Protein AF-A0AAD2VDK8-F1 (afdb_monomer_lite)

pLDDT: mean 91.25, std 8.09, range [51.38, 97.69]

Secondary structure (DSSP, 8-state):
--HHHHHHHT--EEEEEEEETTEEEEPPPB--SSTT----TT--PPTT-EEEEEEEE--S-B-TTS-B--GGG-SS-TTS--HHHHHHHHHHHTT-S--EEEEE-TTS-EEEE-TTSSTT-EEEEEPPP-

Radius of gyration: 14.61 Å; chains: 1; bounding box: 40×32×36 Å

Foldseek 3Di:
DCQVVQQVVQAKKKFFWKDAPRDTDTDDIDTDPDRADDDCPPPDDPPRIGGQEMEMEGYAQAAPVSDHDDPVRRPNPQVDDDPVRLVVQLVSCPPPPHYKYWYQGSLRWIWIAGNPDPDRRIDTPDGHDD

Structure (mmCIF, N/CA/C/O backbone):
data_AF-A0AAD2VDK8-F1
#
_entry.id   AF-A0AAD2VDK8-F1
#
loop_
_atom_site.group_PDB
_atom_site.id
_atom_site.type_symbol
_atom_site.label_atom_id
_atom_site.label_alt_id
_atom_site.label_comp_id
_atom_site.label_asym_id
_atom_site.label_entity_id
_atom_site.label_seq_id
_atom_site.pdbx_PDB_ins_code
_atom_site.Cartn_x
_atom_site.Cartn_y
_atom_site.Cartn_z
_atom_site.occupancy
_atom_site.B_iso_or_equiv
_atom_site.auth_seq_id
_atom_site.auth_comp_id
_atom_site.auth_asym_id
_atom_site.auth_atom_id
_atom_site.pdbx_PDB_model_num
ATOM 1 N N . MET A 1 1 ? -8.986 4.749 -9.671 1.00 57.53 1 MET A N 1
ATOM 2 C CA . MET A 1 1 ? -8.268 3.483 -9.399 1.00 57.53 1 MET A CA 1
ATOM 3 C C . MET A 1 1 ? -6.787 3.801 -9.456 1.00 57.53 1 MET A C 1
ATOM 5 O O . MET A 1 1 ? -6.334 4.123 -10.539 1.00 57.53 1 MET A O 1
ATOM 9 N N . CYS A 1 2 ? -6.075 3.761 -8.326 1.00 83.25 2 CYS A N 1
ATOM 10 C CA . CYS A 1 2 ? -4.671 4.196 -8.276 1.00 83.25 2 CYS A CA 1
ATOM 11 C C . CYS A 1 2 ? -3.658 3.113 -8.670 1.00 83.25 2 CYS A C 1
ATOM 13 O O . CYS A 1 2 ? -2.590 3.434 -9.163 1.00 83.25 2 CYS A O 1
ATOM 15 N N . ASN A 1 3 ? -3.994 1.826 -8.506 1.00 90.12 3 ASN A N 1
ATOM 16 C CA . ASN A 1 3 ? -3.017 0.741 -8.686 1.00 90.12 3 ASN A CA 1
ATOM 17 C C . ASN A 1 3 ? -2.456 0.661 -10.115 1.00 90.12 3 ASN A C 1
ATOM 19 O O . ASN A 1 3 ? -1.265 0.460 -10.306 1.00 90.12 3 ASN A O 1
ATOM 23 N N . GLY A 1 4 ? -3.312 0.847 -11.127 1.00 92.31 4 GLY A N 1
ATOM 24 C CA . GLY A 1 4 ? -2.869 0.854 -12.524 1.00 92.31 4 GLY A CA 1
ATOM 25 C C . GLY A 1 4 ? -1.951 2.036 -12.845 1.00 92.31 4 GLY A C 1
ATOM 26 O O . GLY A 1 4 ? -0.988 1.870 -13.585 1.00 92.31 4 GLY A O 1
ATOM 27 N N . GLU A 1 5 ? -2.218 3.200 -12.248 1.00 92.94 5 GLU A N 1
ATOM 28 C CA . GLU A 1 5 ? -1.382 4.398 -12.373 1.00 92.94 5 GLU A CA 1
ATOM 29 C C . GLU A 1 5 ? -0.028 4.182 -11.691 1.00 92.94 5 GLU A C 1
ATOM 31 O O . GLU A 1 5 ? 1.000 4.357 -12.335 1.00 92.94 5 GLU A O 1
ATOM 36 N N . SER A 1 6 ? -0.013 3.650 -10.462 1.00 92.69 6 SER A N 1
ATOM 37 C CA . SER A 1 6 ? 1.219 3.266 -9.763 1.00 92.69 6 SER A CA 1
ATOM 38 C C . SER A 1 6 ? 2.108 2.335 -10.579 1.00 92.69 6 SER A C 1
ATOM 40 O O . SER A 1 6 ? 3.301 2.588 -10.740 1.00 92.69 6 SER A O 1
ATOM 42 N N . ILE A 1 7 ? 1.528 1.271 -11.137 1.00 93.94 7 ILE A N 1
ATOM 43 C CA . ILE A 1 7 ? 2.246 0.299 -11.971 1.00 93.94 7 ILE A CA 1
ATOM 44 C C . ILE A 1 7 ? 2.795 0.960 -13.242 1.00 93.94 7 ILE A C 1
ATOM 46 O O . ILE A 1 7 ? 3.932 0.707 -13.662 1.00 93.94 7 ILE A O 1
ATOM 50 N N . ASN A 1 8 ? 1.988 1.807 -13.880 1.00 92.75 8 ASN A N 1
ATOM 51 C CA . ASN A 1 8 ? 2.371 2.476 -15.114 1.00 92.75 8 ASN A CA 1
ATOM 52 C C . ASN A 1 8 ? 3.495 3.495 -14.883 1.00 92.75 8 ASN A C 1
ATOM 54 O O . ASN A 1 8 ? 4.475 3.500 -15.627 1.00 92.75 8 ASN A O 1
ATOM 58 N N . GLU A 1 9 ? 3.401 4.288 -13.822 1.00 91.81 9 GLU A N 1
ATOM 59 C CA . GLU A 1 9 ? 4.349 5.359 -13.499 1.00 91.81 9 GLU A CA 1
ATOM 60 C C . GLU A 1 9 ? 5.541 4.897 -12.655 1.00 91.81 9 GLU A C 1
ATOM 62 O O . GLU A 1 9 ? 6.487 5.653 -12.467 1.00 91.81 9 GLU A O 1
ATOM 67 N N . ASN A 1 10 ? 5.533 3.642 -12.200 1.00 92.25 10 ASN A N 1
ATOM 68 C CA . ASN A 1 10 ? 6.502 3.104 -11.247 1.00 92.25 10 ASN A CA 1
ATOM 69 C C . ASN A 1 10 ? 6.574 3.897 -9.937 1.00 92.25 10 ASN A C 1
ATOM 71 O O . ASN A 1 10 ? 7.656 4.210 -9.446 1.00 92.25 10 ASN A O 1
ATOM 75 N N . LYS A 1 11 ? 5.407 4.268 -9.412 1.00 91.00 11 LYS A N 1
ATOM 76 C CA . LYS A 1 11 ? 5.304 5.256 -8.346 1.00 91.00 11 LYS A CA 1
ATOM 77 C C . LYS A 1 11 ? 4.286 4.853 -7.297 1.00 91.00 11 LYS A C 1
ATOM 79 O O . LYS A 1 11 ? 3.202 4.368 -7.629 1.00 91.00 11 LYS A O 1
ATOM 84 N N . GLU A 1 12 ? 4.593 5.105 -6.034 1.00 91.94 12 GLU A N 1
ATOM 85 C CA . GLU A 1 12 ? 3.608 4.925 -4.979 1.00 91.94 12 GLU A CA 1
ATOM 86 C C . GLU A 1 12 ? 2.551 6.029 -4.934 1.00 91.94 12 GLU A C 1
ATOM 88 O O . GLU A 1 12 ? 2.829 7.222 -5.081 1.00 91.94 12 GLU A O 1
ATOM 93 N N . TYR A 1 13 ? 1.318 5.611 -4.668 1.00 93.56 13 TYR A N 1
ATOM 94 C CA . TYR A 1 13 ? 0.203 6.504 -4.380 1.00 93.56 13 TYR A CA 1
ATOM 95 C C . TYR A 1 13 ? -0.526 6.017 -3.142 1.00 93.56 13 TYR A C 1
ATOM 97 O O . TYR A 1 13 ? -0.615 4.819 -2.898 1.00 93.56 13 TYR A O 1
ATOM 105 N N . GLY A 1 14 ? -1.091 6.929 -2.362 1.00 94.25 14 GLY A N 1
ATOM 106 C CA . GLY A 1 14 ? -1.784 6.559 -1.140 1.00 94.25 14 GLY A CA 1
ATOM 107 C C . GLY A 1 14 ? -2.688 7.648 -0.606 1.00 94.25 14 GLY A C 1
ATOM 108 O O . GLY A 1 14 ? -2.649 8.798 -1.034 1.00 94.25 14 GLY A O 1
ATOM 109 N N . GLY A 1 15 ? -3.538 7.277 0.338 1.00 94.88 15 GLY A N 1
ATOM 110 C CA . GLY A 1 15 ? -4.520 8.174 0.917 1.00 94.88 15 GLY A CA 1
ATOM 111 C C . GLY A 1 15 ? -5.043 7.668 2.250 1.00 94.88 15 GLY A C 1
ATOM 112 O O . GLY A 1 15 ? -4.789 6.543 2.676 1.00 94.88 15 GLY A O 1
ATOM 113 N N . LEU A 1 16 ? -5.793 8.527 2.934 1.00 95.94 16 LEU A N 1
ATOM 114 C CA . LEU A 1 16 ? -6.455 8.156 4.178 1.00 95.94 16 LEU A CA 1
ATOM 115 C C . LEU A 1 16 ? -7.805 7.497 3.912 1.00 95.94 16 LEU A C 1
ATOM 117 O O . LEU A 1 16 ? -8.495 7.810 2.942 1.00 95.94 16 LEU A O 1
ATOM 121 N N . ILE A 1 17 ? -8.213 6.645 4.847 1.00 96.50 17 ILE A N 1
ATOM 122 C CA . ILE A 1 17 ? -9.594 6.188 4.965 1.00 96.50 17 ILE A CA 1
ATOM 123 C C . ILE A 1 17 ? -10.186 6.877 6.186 1.00 96.50 17 ILE A C 1
ATOM 125 O O . ILE A 1 17 ? -9.729 6.682 7.318 1.00 96.50 17 ILE A O 1
ATOM 129 N N . CYS A 1 18 ? -11.197 7.701 5.945 1.00 96.44 18 CYS A N 1
ATOM 130 C CA . CYS A 1 18 ? -11.901 8.447 6.975 1.00 96.44 18 CYS A CA 1
ATOM 131 C C . CYS A 1 18 ? -13.269 7.818 7.242 1.00 96.44 18 CYS A C 1
ATOM 133 O O . CYS A 1 18 ? -13.802 7.106 6.395 1.00 96.44 18 CYS A O 1
ATOM 135 N N . LYS A 1 19 ? -13.853 8.075 8.410 1.00 96.69 19 LYS A N 1
ATOM 136 C CA . LYS A 1 19 ? -15.196 7.615 8.760 1.00 96.69 19 LYS A CA 1
ATOM 137 C C . LYS A 1 19 ? -16.042 8.759 9.276 1.00 96.69 19 LYS A C 1
ATOM 139 O O . LYS A 1 19 ? -15.634 9.446 10.211 1.00 96.69 19 LYS A O 1
ATOM 144 N N . LYS A 1 20 ? -17.224 8.952 8.694 1.00 96.06 20 LYS A N 1
ATOM 145 C CA . LYS A 1 20 ? -18.194 9.969 9.117 1.00 96.06 20 LYS A CA 1
ATOM 146 C C . LYS A 1 20 ? -19.564 9.325 9.229 1.00 96.06 20 LYS A C 1
ATOM 148 O O . LYS A 1 20 ? -20.027 8.718 8.278 1.00 96.06 20 LYS A O 1
ATOM 153 N N . GLN A 1 21 ? -20.187 9.418 10.405 1.00 94.12 21 GLN A N 1
ATOM 154 C CA . GLN A 1 21 ? -21.543 8.892 10.644 1.00 94.12 21 GLN A CA 1
ATOM 155 C C . GLN A 1 21 ? -21.731 7.413 10.232 1.00 94.12 21 GLN A C 1
ATOM 157 O O . GLN A 1 21 ? -22.806 7.003 9.821 1.00 94.12 21 GLN A O 1
ATOM 162 N N . GLY A 1 22 ? -20.678 6.597 10.365 1.00 92.75 22 GLY A N 1
ATOM 163 C CA . GLY A 1 22 ? -20.704 5.176 10.002 1.00 92.75 22 GLY A CA 1
ATOM 164 C C . GLY A 1 22 ? -20.226 4.866 8.581 1.00 92.75 22 GLY A C 1
ATOM 165 O O . GLY A 1 22 ? -19.842 3.726 8.331 1.00 92.75 22 GLY A O 1
ATOM 166 N N . GLU A 1 23 ? -20.157 5.859 7.697 1.00 95.75 23 GLU A N 1
ATOM 167 C CA . GLU A 1 23 ? -19.720 5.693 6.310 1.00 95.75 23 GLU A CA 1
ATOM 168 C C . GLU A 1 23 ? -18.204 5.835 6.167 1.00 95.75 23 GLU A C 1
ATOM 170 O O . GLU A 1 23 ? -17.593 6.724 6.768 1.00 95.75 23 GLU A O 1
ATOM 175 N N . TYR A 1 24 ? -17.601 4.963 5.354 1.00 95.38 24 TYR A N 1
ATOM 176 C CA . TYR A 1 24 ? -16.182 5.020 5.012 1.00 95.38 24 TYR A CA 1
ATOM 177 C C . TYR A 1 24 ? -15.967 5.927 3.798 1.00 95.38 24 TYR A C 1
ATOM 179 O O . TYR A 1 24 ? -16.583 5.748 2.751 1.00 95.38 24 TYR A O 1
ATOM 187 N N . LEU A 1 25 ? -15.049 6.873 3.944 1.00 95.12 25 LEU A N 1
ATOM 188 C CA . LEU A 1 25 ? -14.696 7.892 2.968 1.00 95.12 25 LEU A CA 1
ATOM 189 C C . LEU A 1 25 ? -13.215 7.715 2.599 1.00 95.12 25 LEU A C 1
ATOM 191 O O . LEU A 1 25 ? -12.346 8.217 3.322 1.00 95.12 25 LEU A O 1
ATOM 195 N N . PRO A 1 26 ? -12.887 6.979 1.522 1.00 93.38 26 PRO A N 1
ATOM 196 C CA . PRO A 1 26 ? -11.529 6.976 0.998 1.00 93.38 26 PRO A CA 1
ATOM 197 C C . PRO A 1 26 ? -11.218 8.365 0.428 1.00 93.38 26 PRO A C 1
ATOM 199 O O . PRO A 1 26 ? -11.940 8.872 -0.430 1.00 93.38 26 PRO A O 1
ATOM 202 N N . MET A 1 27 ? -10.160 9.000 0.925 1.00 94.38 27 MET A N 1
ATOM 203 C CA . MET A 1 27 ? -9.695 10.280 0.393 1.00 94.38 27 MET A CA 1
ATOM 204 C C . MET A 1 27 ? -9.042 10.091 -0.976 1.00 94.38 27 MET A C 1
ATOM 206 O O . MET A 1 27 ? -8.578 8.995 -1.288 1.00 94.38 27 MET A O 1
ATOM 210 N N . ASN A 1 28 ? -8.969 11.160 -1.772 1.00 92.69 28 ASN A N 1
ATOM 211 C CA . ASN A 1 28 ? -8.221 11.142 -3.028 1.00 92.69 28 ASN A CA 1
ATOM 212 C C . ASN A 1 28 ? -6.752 10.765 -2.775 1.00 92.69 28 ASN A C 1
ATOM 214 O O . ASN A 1 28 ? -6.180 11.230 -1.781 1.00 92.69 28 ASN A O 1
ATOM 218 N N . PRO A 1 29 ? -6.151 9.941 -3.648 1.00 92.81 29 PRO A N 1
ATOM 219 C CA . PRO A 1 29 ? -4.765 9.552 -3.496 1.00 92.81 29 PRO A CA 1
ATOM 220 C C . PRO A 1 29 ? -3.846 10.747 -3.747 1.00 92.81 29 PRO A C 1
ATOM 222 O O . PRO A 1 29 ? -4.123 11.609 -4.583 1.00 92.81 29 PRO A O 1
ATOM 225 N N . ILE A 1 30 ? -2.732 10.761 -3.033 1.00 91.38 30 ILE A N 1
ATOM 226 C CA . ILE A 1 30 ? -1.581 11.613 -3.292 1.00 91.38 30 ILE A CA 1
ATOM 227 C C . ILE A 1 30 ? -0.382 10.722 -3.607 1.00 91.38 30 ILE A C 1
ATOM 229 O O . ILE A 1 30 ? -0.328 9.572 -3.172 1.00 91.38 30 ILE A O 1
ATOM 233 N N . SER A 1 31 ? 0.591 11.259 -4.326 1.00 87.81 31 SER A N 1
ATOM 234 C CA . SER A 1 31 ? 1.922 10.667 -4.440 1.00 87.81 31 SER A CA 1
ATOM 235 C C . SER A 1 31 ? 2.950 11.661 -3.912 1.00 87.81 31 SER A C 1
ATOM 237 O O . SER A 1 31 ? 2.725 12.875 -3.947 1.00 87.81 31 SER A O 1
ATOM 239 N N . SER A 1 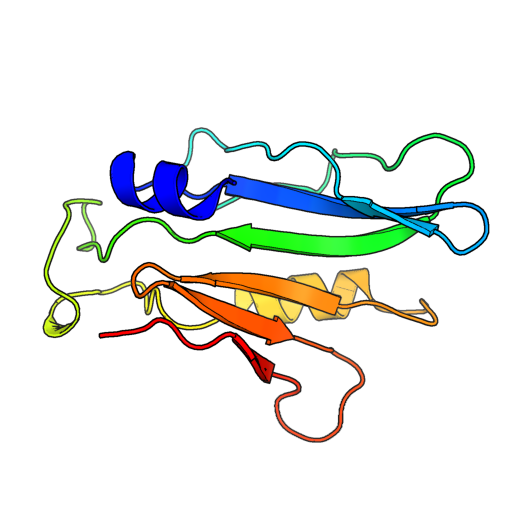32 ? 4.055 11.161 -3.364 1.00 71.81 32 SER A N 1
ATOM 240 C CA . SER A 1 32 ? 5.188 12.018 -3.014 1.00 71.81 32 SER A CA 1
ATOM 241 C C . SER A 1 32 ? 6.102 12.196 -4.238 1.00 71.81 32 SER A C 1
ATOM 243 O O . SER A 1 32 ? 5.844 11.626 -5.298 1.00 71.81 32 SER A O 1
ATOM 245 N N . ASN A 1 33 ? 7.133 13.038 -4.148 1.00 65.56 33 ASN A N 1
ATOM 246 C CA . ASN A 1 33 ? 8.159 13.100 -5.199 1.00 65.56 33 ASN A CA 1
ATOM 247 C C . ASN A 1 33 ? 9.180 11.957 -5.082 1.00 65.56 33 ASN A C 1
ATOM 249 O O . ASN A 1 33 ? 9.944 11.750 -6.020 1.00 65.56 33 ASN A O 1
ATOM 253 N N . ASP A 1 34 ? 9.172 11.232 -3.962 1.00 63.53 34 ASP A N 1
ATOM 254 C CA . ASP A 1 34 ? 9.955 10.019 -3.779 1.00 63.53 34 ASP A CA 1
ATOM 255 C C . ASP A 1 34 ? 9.164 8.851 -4.384 1.00 63.53 34 ASP A C 1
ATOM 257 O O . ASP A 1 34 ? 7.960 8.701 -4.161 1.00 63.53 34 ASP A O 1
ATOM 261 N N . ASN A 1 35 ? 9.823 8.044 -5.212 1.00 63.03 35 ASN A N 1
ATOM 262 C CA . ASN A 1 35 ? 9.144 7.009 -5.996 1.00 63.03 35 ASN A CA 1
ATOM 263 C C . ASN A 1 35 ? 8.622 5.844 -5.134 1.00 63.03 35 ASN A C 1
ATOM 265 O O . ASN A 1 35 ? 7.738 5.115 -5.581 1.00 63.03 35 ASN A O 1
ATOM 269 N N . ASP A 1 36 ? 9.152 5.690 -3.917 1.00 66.81 36 ASP A N 1
ATOM 270 C CA . ASP A 1 36 ? 9.037 4.508 -3.057 1.00 66.81 36 ASP A CA 1
ATOM 271 C C . ASP A 1 36 ? 8.333 4.773 -1.714 1.00 66.81 36 ASP A C 1
ATOM 273 O O . ASP A 1 36 ? 8.392 3.943 -0.808 1.00 66.81 36 ASP A O 1
ATOM 277 N N . SER A 1 37 ? 7.712 5.945 -1.531 1.00 73.44 37 SER A N 1
ATOM 278 C CA . SER A 1 37 ? 6.922 6.196 -0.325 1.00 73.44 37 SER A CA 1
ATOM 279 C C . SER A 1 37 ? 5.843 7.258 -0.497 1.00 73.44 37 SER A C 1
ATOM 281 O O . SER A 1 37 ? 5.950 8.188 -1.301 1.00 73.44 37 SER A O 1
ATOM 283 N N . VAL A 1 38 ? 4.803 7.173 0.334 1.00 83.00 38 VAL A N 1
ATOM 284 C CA . VAL A 1 38 ? 3.765 8.205 0.453 1.00 83.00 38 VAL A CA 1
ATOM 285 C C . VAL A 1 38 ? 3.695 8.722 1.884 1.00 83.00 38 VAL A C 1
ATOM 287 O O . VAL A 1 38 ? 3.441 7.977 2.831 1.00 83.00 38 VAL A O 1
ATOM 290 N N . ASP A 1 39 ? 3.878 10.032 2.055 1.00 84.81 39 ASP A N 1
ATOM 291 C CA . ASP A 1 39 ? 3.771 10.679 3.361 1.00 84.81 39 ASP A CA 1
ATOM 292 C C . ASP A 1 39 ? 2.359 11.220 3.622 1.00 84.81 39 ASP A C 1
ATOM 294 O O . ASP A 1 39 ? 1.952 12.263 3.111 1.00 84.81 39 ASP A O 1
ATOM 298 N N . LEU A 1 40 ? 1.621 10.522 4.487 1.00 87.25 40 LEU A N 1
ATOM 299 C CA . LEU A 1 40 ? 0.256 10.882 4.876 1.00 87.25 40 LEU A CA 1
ATOM 300 C C . LEU A 1 40 ? 0.180 11.690 6.185 1.00 87.25 40 LEU A C 1
ATOM 302 O O . LEU A 1 40 ? -0.923 11.979 6.653 1.00 87.25 40 LEU A O 1
ATOM 306 N N . ARG A 1 41 ? 1.311 12.064 6.808 1.00 83.81 41 ARG A N 1
ATOM 307 C CA . ARG A 1 41 ? 1.339 12.682 8.155 1.00 83.81 41 ARG A CA 1
ATOM 308 C C . ARG A 1 41 ? 0.572 14.000 8.244 1.00 83.81 41 ARG A C 1
ATOM 310 O O . ARG A 1 41 ? -0.071 14.264 9.257 1.00 83.81 41 ARG A O 1
ATOM 317 N N . ASN A 1 42 ? 0.627 14.808 7.187 1.00 85.62 42 ASN A N 1
ATOM 318 C CA . ASN A 1 42 ? -0.012 16.127 7.140 1.00 85.62 42 ASN A CA 1
ATOM 319 C C . ASN A 1 42 ? -1.404 16.107 6.497 1.00 85.62 42 ASN A C 1
ATOM 321 O O . ASN A 1 42 ? -2.077 17.139 6.447 1.00 85.62 42 ASN A O 1
ATOM 325 N N . ILE A 1 43 ? -1.850 14.945 6.018 1.00 89.69 43 ILE A N 1
ATOM 326 C CA . ILE A 1 43 ? -3.170 14.795 5.416 1.00 89.69 43 ILE A CA 1
ATOM 327 C C . ILE A 1 43 ? -4.199 14.669 6.533 1.00 89.69 43 ILE A C 1
ATOM 329 O O . ILE A 1 43 ? -4.029 13.913 7.490 1.00 89.69 43 ILE A O 1
ATOM 333 N N . LYS A 1 44 ? -5.275 15.448 6.427 1.00 91.62 44 LYS A N 1
ATOM 334 C CA . LYS A 1 44 ? -6.352 15.470 7.416 1.00 91.62 44 LYS A CA 1
ATOM 335 C C . LYS A 1 44 ? -7.623 14.920 6.807 1.00 91.62 44 LYS A C 1
ATOM 337 O O . LYS A 1 44 ? -8.000 15.293 5.700 1.00 91.62 44 LYS A O 1
ATOM 342 N N . CYS A 1 45 ? -8.303 14.082 7.578 1.00 94.62 45 CYS A N 1
ATOM 343 C CA . CYS A 1 45 ? -9.668 13.705 7.269 1.00 94.62 45 CYS A CA 1
ATOM 344 C C . CYS A 1 45 ? -10.589 14.941 7.274 1.00 94.62 45 CYS A C 1
ATOM 346 O O . CYS A 1 45 ? -10.328 15.884 8.029 1.00 94.62 45 CYS A O 1
ATOM 348 N N . PRO A 1 46 ? -11.663 14.946 6.463 1.00 94.88 46 PRO A N 1
ATOM 349 C CA . PRO A 1 46 ? -12.661 16.011 6.479 1.00 94.88 46 PRO A CA 1
ATOM 350 C C . PRO A 1 46 ? -13.210 16.292 7.883 1.00 94.88 46 PRO A C 1
ATOM 352 O O . PRO A 1 46 ? -13.282 15.398 8.730 1.00 94.88 46 PRO A O 1
ATOM 355 N N . GLU A 1 47 ? -13.656 17.522 8.123 1.00 94.88 47 GLU A N 1
ATOM 356 C CA . GLU A 1 47 ? -14.197 17.913 9.424 1.00 94.88 47 GLU A CA 1
ATOM 357 C C . GLU A 1 47 ? -15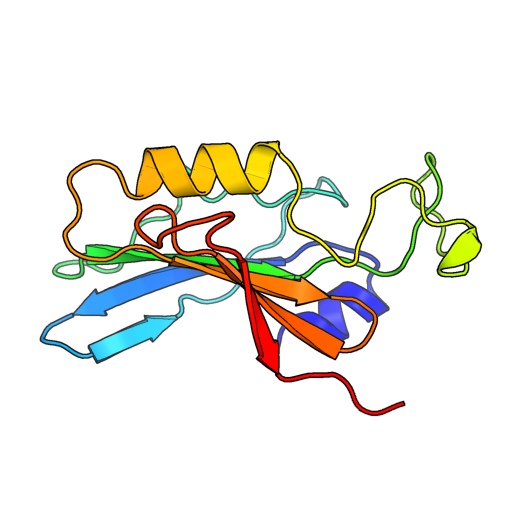.379 17.023 9.856 1.00 94.88 47 GLU A C 1
ATOM 359 O O . GLU A 1 47 ? -16.276 16.673 9.070 1.00 94.88 47 GLU A O 1
ATOM 364 N N . GLY A 1 48 ? -15.356 16.628 11.132 1.00 93.62 48 GLY A N 1
ATOM 365 C CA . GLY A 1 48 ? -16.331 15.711 11.718 1.00 93.62 48 GLY A CA 1
ATOM 366 C C . GLY A 1 48 ? -16.172 14.253 11.274 1.00 93.62 48 GLY A C 1
ATOM 367 O O . GLY A 1 48 ? -17.113 13.478 11.432 1.00 93.62 48 GLY A O 1
ATOM 368 N N . SER A 1 49 ? -15.023 13.877 10.702 1.00 95.50 49 SER A N 1
ATOM 369 C CA . SER A 1 49 ? -14.686 12.486 10.384 1.00 95.50 49 SER A CA 1
ATOM 370 C C . SER A 1 49 ? -13.402 12.032 11.083 1.00 95.50 49 SER A C 1
ATOM 372 O O . SER A 1 49 ? -12.520 12.834 11.387 1.00 95.50 49 SER A O 1
ATOM 374 N N . GLU A 1 50 ? -13.302 10.733 11.353 1.00 94.44 50 GLU A N 1
ATOM 375 C CA . GLU A 1 50 ? -12.155 10.117 12.023 1.00 94.44 50 GLU A CA 1
ATOM 376 C C . GLU A 1 50 ? -11.274 9.374 11.015 1.00 94.44 50 GLU A C 1
ATOM 378 O O . GLU A 1 50 ? -11.785 8.662 10.155 1.00 94.44 50 GLU A O 1
ATOM 383 N N . ARG A 1 51 ? -9.945 9.471 11.142 1.00 94.69 51 ARG A N 1
ATOM 384 C CA . ARG A 1 51 ? -9.019 8.601 10.397 1.00 94.69 51 ARG A CA 1
ATOM 385 C C . ARG A 1 51 ? -9.107 7.173 10.936 1.00 94.69 51 ARG A C 1
ATOM 387 O O . ARG A 1 51 ? -8.566 6.901 12.007 1.00 94.69 51 ARG A O 1
ATOM 394 N N . VAL A 1 52 ? -9.677 6.265 10.154 1.00 96.12 52 VAL A N 1
ATOM 395 C CA . VAL A 1 52 ? -9.864 4.839 10.491 1.00 96.12 52 VAL A CA 1
ATOM 396 C C . VAL A 1 52 ? -8.983 3.900 9.665 1.00 96.12 52 VAL A C 1
ATOM 398 O O . VAL A 1 52 ? -9.079 2.682 9.778 1.00 96.12 52 VAL A O 1
ATOM 401 N N . GLY A 1 53 ? -8.117 4.450 8.822 1.00 96.19 53 GLY A N 1
ATOM 402 C CA . GLY A 1 53 ? -7.157 3.669 8.063 1.00 96.19 53 GLY A CA 1
ATOM 403 C C . GLY A 1 53 ? -6.352 4.519 7.101 1.00 96.19 53 GLY A C 1
ATOM 404 O O . GLY A 1 53 ? -6.467 5.750 7.069 1.00 96.19 53 GLY A O 1
ATOM 405 N N . ASP A 1 54 ? -5.560 3.829 6.306 1.00 95.81 54 ASP A N 1
ATOM 406 C CA . ASP A 1 54 ? -4.890 4.351 5.128 1.00 95.81 54 ASP A CA 1
ATOM 407 C C . ASP A 1 54 ? -4.832 3.269 4.055 1.00 95.81 54 ASP A C 1
ATOM 409 O O . ASP A 1 54 ? -5.153 2.101 4.284 1.00 95.81 54 ASP A O 1
ATOM 413 N N . TYR A 1 55 ? -4.497 3.689 2.851 1.00 95.81 55 TYR A N 1
ATOM 414 C CA . TYR A 1 55 ? -4.202 2.790 1.763 1.00 95.81 55 TYR A CA 1
ATOM 415 C C . TYR A 1 55 ? -3.024 3.335 0.974 1.00 95.81 55 TYR A C 1
ATOM 417 O O . TYR A 1 55 ? -2.855 4.553 0.874 1.00 95.81 55 TYR A O 1
ATOM 425 N N . HIS A 1 56 ? -2.264 2.440 0.364 1.00 95.50 56 HIS A N 1
ATOM 426 C CA . HIS A 1 56 ? -1.295 2.794 -0.655 1.00 95.50 56 HIS A CA 1
ATOM 427 C C . HIS A 1 56 ? -1.195 1.711 -1.726 1.00 95.50 56 HIS A C 1
ATOM 429 O O . HIS A 1 56 ? -1.779 0.628 -1.625 1.00 95.50 56 HIS A O 1
ATOM 435 N N . THR A 1 57 ? -0.527 2.045 -2.815 1.00 95.25 57 THR A N 1
ATOM 436 C CA . THR A 1 57 ? -0.248 1.156 -3.933 1.00 95.25 57 THR A CA 1
ATOM 437 C C . THR A 1 57 ? 1.233 1.215 -4.233 1.00 95.25 57 THR A C 1
ATOM 439 O O . THR A 1 57 ? 1.814 2.297 -4.238 1.00 95.25 57 THR A O 1
ATOM 442 N N . HIS A 1 58 ? 1.829 0.059 -4.488 1.00 94.56 58 HIS A N 1
ATOM 443 C CA . HIS A 1 58 ? 3.213 -0.026 -4.928 1.00 94.56 58 HIS A CA 1
ATOM 444 C C . HIS A 1 58 ? 3.321 0.215 -6.433 1.00 94.56 58 HIS A C 1
ATOM 446 O O . HIS A 1 58 ? 2.395 -0.087 -7.196 1.00 94.56 58 HIS A O 1
ATOM 452 N N . GLY A 1 59 ? 4.478 0.737 -6.845 1.00 93.06 59 GLY A N 1
ATOM 453 C CA . GLY A 1 59 ? 4.888 0.800 -8.242 1.00 93.06 59 G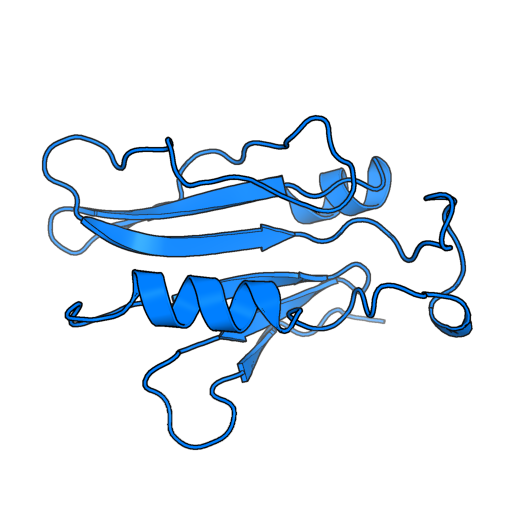LY A CA 1
ATOM 454 C C . GLY A 1 59 ? 5.067 -0.585 -8.874 1.00 93.06 59 GLY A C 1
ATOM 455 O O . GLY A 1 59 ? 4.633 -1.612 -8.347 1.00 93.06 59 GLY A O 1
ATOM 456 N N . PHE A 1 60 ? 5.711 -0.628 -10.036 1.00 94.88 60 PHE A N 1
ATOM 457 C CA . PHE A 1 60 ? 6.127 -1.901 -10.610 1.00 94.88 60 PHE A CA 1
ATOM 458 C C . PHE A 1 60 ? 7.346 -2.453 -9.857 1.00 94.88 60 PHE A C 1
ATOM 460 O O . PHE A 1 60 ? 8.015 -1.737 -9.112 1.00 94.88 60 PHE A O 1
ATOM 467 N N . TYR A 1 61 ? 7.652 -3.731 -10.077 1.00 95.38 61 TYR A N 1
ATOM 468 C CA . TYR A 1 61 ? 8.888 -4.340 -9.585 1.00 95.38 61 TYR A CA 1
ATOM 469 C C . TYR A 1 61 ? 10.093 -3.501 -10.002 1.00 95.38 61 TYR A C 1
ATOM 471 O O . TYR A 1 61 ? 10.184 -3.136 -11.180 1.00 95.38 61 TYR A O 1
ATOM 479 N N . SER A 1 62 ? 10.998 -3.208 -9.067 1.00 93.94 62 SER A N 1
ATOM 480 C CA . SER A 1 62 ? 12.091 -2.264 -9.314 1.00 93.94 62 SER A CA 1
ATOM 481 C C . SER A 1 62 ? 13.437 -2.732 -8.761 1.00 93.94 62 SER A C 1
ATOM 483 O O . SER A 1 62 ? 13.493 -3.418 -7.741 1.00 93.94 62 SER A O 1
ATOM 485 N N . ASP A 1 63 ? 14.521 -2.362 -9.451 1.00 93.44 63 ASP A N 1
ATOM 486 C CA . ASP A 1 63 ? 15.892 -2.465 -8.934 1.00 93.44 63 ASP A CA 1
ATOM 487 C C . ASP A 1 63 ? 16.226 -1.306 -7.977 1.00 93.44 63 ASP A C 1
ATOM 489 O O . ASP A 1 63 ? 15.450 -0.365 -7.824 1.00 93.44 63 ASP A O 1
ATOM 493 N N . ASP A 1 64 ? 17.412 -1.327 -7.367 1.00 91.38 64 ASP A N 1
ATOM 494 C CA . ASP A 1 64 ? 17.881 -0.308 -6.413 1.00 91.38 64 ASP A CA 1
ATOM 495 C C . ASP A 1 64 ? 18.088 1.097 -7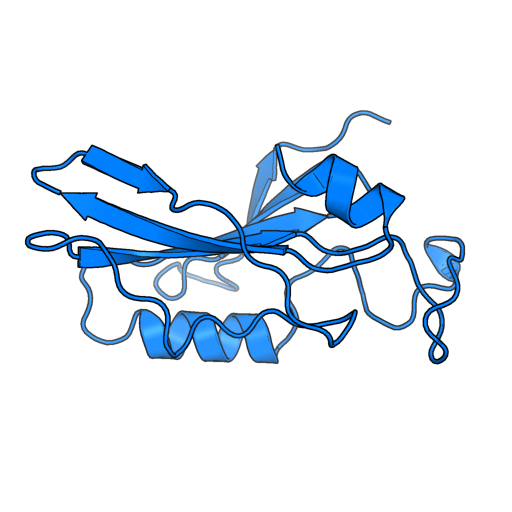.016 1.00 91.38 64 ASP A C 1
ATOM 497 O O . ASP A 1 64 ? 18.374 2.055 -6.296 1.00 91.38 64 ASP A O 1
ATOM 501 N N . LYS A 1 65 ? 17.934 1.235 -8.338 1.00 90.56 65 LYS A N 1
ATOM 502 C CA . LYS A 1 65 ? 17.995 2.500 -9.082 1.00 90.56 65 LYS A CA 1
ATOM 503 C C . LYS A 1 65 ? 16.610 2.977 -9.526 1.00 90.56 65 LYS A C 1
ATOM 505 O O . LYS A 1 65 ? 16.517 4.019 -10.173 1.00 90.56 65 LYS A O 1
ATOM 510 N N . GLY A 1 66 ? 15.550 2.235 -9.201 1.00 88.50 66 GLY A N 1
ATOM 511 C CA . GLY A 1 66 ? 14.174 2.542 -9.582 1.00 88.50 66 GLY A CA 1
ATOM 512 C C . GLY A 1 66 ? 13.813 2.164 -11.023 1.00 88.50 66 GLY A C 1
ATOM 513 O O . GLY A 1 66 ? 12.794 2.635 -11.535 1.00 88.50 66 GLY A O 1
ATOM 514 N N . ASN A 1 67 ? 14.617 1.339 -11.702 1.00 93.31 67 ASN A N 1
ATOM 515 C CA . ASN A 1 67 ? 14.261 0.815 -13.021 1.00 93.31 67 ASN A CA 1
ATOM 516 C C . ASN A 1 67 ? 13.288 -0.350 -12.877 1.00 93.31 67 ASN A C 1
ATOM 518 O O . ASN A 1 67 ? 13.478 -1.218 -12.029 1.00 93.31 67 ASN A O 1
ATOM 522 N N . LYS A 1 68 ? 12.300 -0.422 -13.774 1.00 94.75 68 LYS A N 1
ATOM 523 C CA . LYS A 1 68 ? 11.374 -1.556 -13.842 1.00 94.75 68 LYS A CA 1
ATOM 524 C C . LYS A 1 68 ? 12.117 -2.851 -14.172 1.00 94.75 68 LYS A C 1
ATOM 526 O O . LYS A 1 68 ? 12.842 -2.911 -15.164 1.00 94.75 68 LYS A O 1
ATOM 531 N N . VAL A 1 69 ? 11.863 -3.899 -13.398 1.00 96.50 69 VAL A N 1
ATOM 532 C CA . VAL A 1 69 ? 12.452 -5.235 -13.570 1.00 96.50 69 VAL A CA 1
ATOM 533 C C . VAL A 1 69 ? 11.384 -6.330 -13.505 1.00 96.50 69 VAL A C 1
ATOM 535 O O . VAL A 1 69 ? 10.188 -6.054 -13.427 1.00 96.50 69 VAL A O 1
ATOM 538 N N . THR A 1 70 ? 11.790 -7.596 -13.604 1.00 95.94 70 THR A N 1
ATOM 539 C CA . THR A 1 70 ? 10.887 -8.727 -13.348 1.00 95.94 70 THR A CA 1
ATOM 540 C C . THR A 1 70 ? 10.722 -8.957 -11.848 1.00 95.94 70 THR A C 1
ATOM 542 O O . THR A 1 70 ? 11.546 -8.514 -11.050 1.00 95.94 70 THR A O 1
ATOM 545 N N . LYS A 1 71 ? 9.686 -9.708 -11.460 1.00 95.12 71 LYS A N 1
ATOM 546 C CA . LYS A 1 71 ? 9.413 -10.055 -10.058 1.00 95.12 71 LYS A CA 1
ATOM 547 C C . LYS A 1 71 ? 10.622 -10.688 -9.356 1.00 95.12 71 LYS A C 1
ATOM 549 O O . LYS A 1 71 ? 10.840 -10.444 -8.179 1.00 95.12 71 LYS A O 1
ATOM 554 N N . GLU A 1 72 ? 11.394 -11.512 -10.059 1.00 95.94 72 GLU A N 1
ATOM 555 C CA . GLU A 1 72 ? 12.548 -12.235 -9.504 1.00 95.94 72 GLU A CA 1
ATOM 556 C C . GLU A 1 72 ? 13.721 -11.310 -9.163 1.00 95.94 72 GLU A C 1
ATOM 558 O O . GLU A 1 72 ? 14.586 -11.686 -8.379 1.00 95.94 72 GLU A O 1
ATOM 563 N N . ASN A 1 73 ? 13.745 -10.118 -9.760 1.00 96.12 73 ASN A N 1
ATOM 564 C CA . ASN A 1 73 ? 14.794 -9.118 -9.591 1.00 96.12 73 ASN A CA 1
ATOM 565 C C . ASN A 1 73 ? 14.331 -7.931 -8.732 1.00 96.12 73 ASN A C 1
ATOM 567 O O . ASN A 1 73 ? 15.063 -6.954 -8.602 1.00 96.12 73 ASN A O 1
ATOM 571 N N . ASP A 1 74 ? 13.118 -7.999 -8.182 1.00 95.62 74 ASP A N 1
ATOM 572 C CA . ASP A 1 74 ? 12.543 -6.945 -7.356 1.00 95.62 74 ASP A CA 1
ATOM 573 C C . ASP A 1 74 ? 13.257 -6.858 -6.005 1.00 95.62 74 ASP A C 1
ATOM 575 O O . ASP A 1 74 ? 13.227 -7.807 -5.217 1.00 95.62 74 ASP A O 1
ATOM 579 N N . VAL A 1 75 ? 13.886 -5.718 -5.721 1.00 94.25 75 VAL A N 1
ATOM 580 C CA . VAL A 1 75 ? 14.652 -5.537 -4.475 1.00 94.25 75 VAL A CA 1
ATOM 581 C C . VAL A 1 75 ? 13.815 -4.964 -3.331 1.00 94.25 75 VAL A C 1
ATOM 583 O O . VAL A 1 75 ? 14.253 -4.999 -2.183 1.00 94.25 75 VAL A O 1
ATOM 586 N N . TYR A 1 76 ? 12.616 -4.451 -3.628 1.00 91.19 76 TYR A N 1
ATOM 587 C CA . TYR A 1 76 ? 11.757 -3.758 -2.662 1.00 91.19 76 TYR A CA 1
ATOM 588 C C . TYR A 1 76 ? 10.671 -4.636 -2.032 1.00 91.19 76 TYR A C 1
ATOM 590 O O . TYR A 1 76 ? 9.911 -4.147 -1.200 1.00 91.19 76 TYR A O 1
ATOM 598 N N . ASP A 1 77 ? 10.591 -5.918 -2.404 1.00 94.00 77 ASP A N 1
ATOM 599 C CA . ASP A 1 77 ? 9.507 -6.818 -1.990 1.00 94.00 77 ASP A CA 1
ATOM 600 C C . ASP A 1 77 ? 8.114 -6.205 -2.244 1.00 94.00 77 ASP A C 1
ATOM 602 O O . ASP A 1 77 ? 7.237 -6.149 -1.379 1.00 94.00 77 ASP A O 1
ATOM 606 N N . SER A 1 78 ? 7.894 -5.748 -3.479 1.00 94.38 78 SER A N 1
ATOM 607 C CA . SER A 1 78 ? 6.735 -4.954 -3.903 1.00 94.38 78 SER A CA 1
ATOM 608 C C . SER A 1 78 ? 5.389 -5.670 -3.720 1.00 94.38 78 SER A C 1
ATOM 610 O O . SER A 1 78 ? 4.334 -5.075 -3.938 1.00 94.38 78 SER A O 1
ATOM 612 N N . LEU A 1 79 ? 5.386 -6.951 -3.347 1.00 96.25 79 LEU A N 1
ATOM 613 C CA . LEU A 1 79 ? 4.180 -7.739 -3.102 1.00 96.25 79 LEU A CA 1
ATOM 614 C C . LEU A 1 79 ? 3.715 -7.739 -1.644 1.00 96.25 79 LEU A C 1
ATOM 616 O O . LEU A 1 79 ? 2.639 -8.273 -1.377 1.00 96.25 79 LEU A O 1
ATOM 620 N N . ASN A 1 80 ? 4.484 -7.170 -0.720 1.00 96.06 80 ASN A N 1
ATOM 621 C CA . ASN A 1 80 ? 4.193 -7.209 0.708 1.00 96.06 80 ASN A CA 1
ATOM 622 C C . ASN A 1 80 ? 4.262 -5.816 1.331 1.00 96.06 80 ASN A C 1
ATOM 624 O O . ASN A 1 80 ? 4.869 -4.906 0.787 1.00 96.06 80 ASN A O 1
ATOM 628 N N . PHE A 1 81 ? 3.653 -5.650 2.504 1.00 95.44 81 PHE A N 1
ATOM 629 C CA . PHE A 1 81 ? 3.905 -4.463 3.319 1.00 95.44 81 PHE A CA 1
ATOM 630 C C . PHE A 1 81 ? 5.361 -4.452 3.787 1.00 95.44 81 PHE A C 1
ATOM 632 O O . PHE A 1 81 ? 5.854 -5.467 4.286 1.00 95.44 81 PHE A O 1
ATOM 639 N N . SER A 1 82 ? 6.008 -3.290 3.739 1.00 93.12 82 SER A N 1
ATOM 640 C CA . SER A 1 82 ? 7.306 -3.114 4.379 1.00 93.12 82 SER A CA 1
ATOM 641 C C . SER A 1 82 ? 7.165 -3.103 5.907 1.00 93.12 82 SER A C 1
ATOM 643 O O . SER A 1 82 ? 6.118 -2.769 6.474 1.00 93.12 82 SER A O 1
ATOM 645 N N . SER A 1 83 ? 8.257 -3.381 6.624 1.00 92.62 83 SER A N 1
ATOM 646 C CA . SER A 1 83 ? 8.296 -3.245 8.091 1.00 92.62 83 SER A CA 1
ATOM 647 C C . SER A 1 83 ? 7.923 -1.833 8.565 1.00 92.62 83 SER A C 1
ATOM 649 O O . SER A 1 83 ? 7.347 -1.664 9.646 1.00 92.62 83 SER A O 1
ATOM 651 N N . LYS A 1 84 ? 8.230 -0.811 7.754 1.00 91.56 84 LYS A N 1
ATOM 652 C CA . LYS A 1 84 ? 7.884 0.587 8.026 1.00 91.56 84 LYS A CA 1
ATOM 653 C C . LYS A 1 84 ? 6.377 0.811 7.905 1.00 91.56 84 LYS A C 1
ATOM 655 O O . LYS A 1 84 ? 5.807 1.452 8.788 1.00 91.56 84 LYS A O 1
ATOM 660 N N . ASP A 1 85 ? 5.726 0.226 6.902 1.00 91.69 85 ASP A N 1
ATOM 661 C CA . ASP A 1 85 ? 4.268 0.309 6.734 1.00 91.69 85 ASP A CA 1
ATOM 662 C C . ASP A 1 85 ? 3.540 -0.321 7.918 1.00 91.69 85 ASP A C 1
ATOM 664 O O . ASP A 1 85 ? 2.649 0.292 8.509 1.00 91.69 85 ASP A O 1
ATOM 668 N N . LEU A 1 86 ? 3.973 -1.517 8.327 1.00 94.00 86 LEU A N 1
ATOM 669 C CA . LEU A 1 86 ? 3.392 -2.229 9.466 1.00 94.00 86 LEU A CA 1
ATOM 670 C C . LEU A 1 86 ? 3.556 -1.440 10.773 1.00 94.00 86 LEU A C 1
ATOM 672 O O . LEU A 1 86 ? 2.607 -1.330 11.555 1.00 94.00 86 LEU A O 1
ATOM 676 N N . THR A 1 87 ? 4.736 -0.850 10.991 1.00 92.94 87 THR A N 1
ATOM 677 C CA . THR A 1 87 ? 5.025 -0.022 12.174 1.00 92.94 87 THR A CA 1
ATOM 678 C C . THR A 1 87 ? 4.165 1.240 12.189 1.00 92.94 87 THR A C 1
ATOM 680 O O . THR A 1 87 ? 3.516 1.538 13.193 1.00 92.94 87 THR A O 1
ATOM 683 N N . ASN A 1 88 ? 4.096 1.956 11.065 1.00 91.12 88 ASN A N 1
ATOM 684 C CA . ASN A 1 88 ? 3.294 3.170 10.936 1.00 91.12 88 ASN A CA 1
ATOM 685 C C . ASN A 1 88 ? 1.805 2.881 11.136 1.00 91.12 88 ASN A C 1
ATOM 687 O O . ASN A 1 88 ? 1.128 3.601 11.870 1.00 91.12 88 ASN A O 1
ATOM 691 N N . SER A 1 89 ? 1.295 1.812 10.526 1.00 91.88 89 SER A N 1
ATOM 692 C CA . SER A 1 89 ? -0.097 1.391 10.671 1.00 91.88 89 SER A CA 1
ATOM 693 C C . SER A 1 89 ? -0.435 1.028 12.118 1.00 91.88 89 SER A C 1
ATOM 695 O O . SER A 1 89 ? -1.448 1.486 12.655 1.00 91.88 89 SER A O 1
ATOM 697 N N . TYR A 1 90 ? 0.451 0.290 12.798 1.00 92.81 90 TYR A N 1
ATOM 698 C CA . TYR A 1 90 ? 0.306 -0.006 14.222 1.00 92.81 90 TYR A CA 1
ATOM 699 C C . TYR A 1 90 ? 0.235 1.277 15.057 1.00 92.81 90 TYR A C 1
ATOM 701 O O . TYR A 1 90 ? -0.714 1.457 15.821 1.00 92.81 90 TYR A O 1
ATOM 709 N N . MET A 1 91 ? 1.182 2.203 14.862 1.00 92.31 91 MET A N 1
ATOM 710 C CA . MET A 1 91 ? 1.221 3.473 15.591 1.00 92.31 91 MET A CA 1
ATOM 711 C C . MET A 1 91 ? -0.034 4.320 15.352 1.00 92.31 91 MET A C 1
ATOM 713 O O . MET A 1 91 ? -0.618 4.839 16.302 1.00 92.31 91 MET A O 1
ATOM 717 N N . ASN A 1 92 ? -0.489 4.422 14.101 1.00 91.00 92 ASN A N 1
ATOM 718 C CA . ASN A 1 92 ? -1.679 5.191 13.736 1.00 91.00 92 ASN A CA 1
ATOM 719 C C . ASN A 1 92 ? -2.988 4.573 14.257 1.00 91.00 92 ASN A C 1
ATOM 721 O O . ASN A 1 92 ? -3.989 5.289 14.393 1.00 91.00 92 ASN A O 1
ATOM 725 N N . GLY A 1 93 ? -2.989 3.263 14.520 1.00 91.12 93 GLY A N 1
ATOM 726 C CA . GLY A 1 93 ? -4.107 2.512 15.086 1.00 91.12 93 GLY A CA 1
ATOM 727 C C . GLY A 1 93 ? -4.128 2.440 16.615 1.00 91.12 93 GLY A C 1
ATOM 728 O O . GLY A 1 93 ? -5.125 1.977 17.180 1.00 91.12 93 GLY A O 1
ATOM 729 N N . MET A 1 94 ? -3.075 2.894 17.304 1.00 91.19 94 MET A N 1
ATOM 730 C CA . MET A 1 94 ? -3.030 2.892 18.770 1.00 91.19 94 MET A CA 1
ATOM 731 C C . MET A 1 94 ? -4.181 3.719 19.356 1.00 91.19 94 MET A C 1
ATOM 733 O O . MET A 1 94 ? -4.452 4.838 18.930 1.00 91.19 94 MET A O 1
ATOM 737 N N . GLY A 1 95 ? -4.890 3.148 20.332 1.00 88.81 95 GLY A N 1
ATOM 738 C CA . GLY A 1 95 ? -6.030 3.790 20.999 1.00 88.81 95 GLY A CA 1
ATOM 739 C C . GLY A 1 95 ? -7.324 3.873 20.176 1.00 88.81 95 GLY A C 1
ATOM 740 O O . GLY A 1 95 ? -8.383 4.114 20.749 1.00 88.81 95 GLY A O 1
ATOM 741 N N . LYS A 1 96 ? -7.292 3.614 18.864 1.00 90.56 96 LYS A N 1
ATOM 742 C CA . LYS A 1 96 ? -8.489 3.649 18.006 1.00 90.56 96 LYS A CA 1
ATOM 743 C C . LYS A 1 96 ? -9.261 2.357 18.096 1.00 90.56 96 LYS A C 1
ATOM 745 O O . LYS A 1 96 ? -8.647 1.309 18.228 1.00 90.56 96 LYS A O 1
ATOM 750 N N . LYS A 1 97 ? -10.593 2.376 17.986 1.00 88.06 97 LYS A N 1
ATOM 751 C CA . LYS A 1 97 ? -11.401 1.139 17.989 1.00 88.06 97 LYS A CA 1
ATOM 752 C C . LYS A 1 97 ? -11.104 0.285 16.757 1.00 88.06 97 LYS A C 1
ATOM 754 O O . LYS A 1 97 ? -10.855 -0.914 16.895 1.00 88.06 97 LYS A O 1
ATOM 759 N N . GLU A 1 98 ? -11.061 0.929 15.599 1.00 91.69 98 GLU A N 1
ATOM 760 C CA . GLU A 1 98 ? -10.788 0.341 14.294 1.00 91.69 98 GLU A CA 1
ATOM 761 C C . GLU A 1 98 ? -9.616 1.059 13.621 1.00 91.69 98 GLU A C 1
ATOM 763 O O . GLU A 1 98 ? -9.496 2.282 13.689 1.00 91.69 98 GLU A O 1
ATOM 768 N N . TYR A 1 99 ? -8.735 0.278 13.000 1.00 95.94 99 TYR A N 1
ATOM 769 C CA . TYR A 1 99 ? -7.707 0.783 12.106 1.00 95.94 99 TYR A CA 1
ATOM 770 C C . TYR A 1 99 ? -7.272 -0.325 11.152 1.00 95.94 99 TYR A C 1
ATOM 772 O O . TYR A 1 99 ? -7.113 -1.474 11.574 1.00 95.94 99 TYR A O 1
ATOM 780 N N . SER A 1 100 ? -7.110 -0.027 9.869 1.00 96.62 100 SER A N 1
ATOM 781 C CA . SER A 1 100 ? -6.528 -0.972 8.913 1.00 96.62 100 SER A CA 1
ATOM 782 C C . SER A 1 100 ? -5.802 -0.238 7.797 1.00 96.62 100 SER A C 1
ATOM 784 O O . SER A 1 100 ? -6.252 0.825 7.370 1.00 96.62 100 SER A O 1
ATOM 786 N N . SER A 1 101 ? -4.724 -0.849 7.319 1.00 96.94 101 SER A N 1
ATOM 787 C CA . SER A 1 101 ? -3.979 -0.399 6.145 1.00 96.94 101 SER A CA 1
ATOM 788 C C . SER A 1 101 ? -4.240 -1.330 4.975 1.00 96.94 101 SER A C 1
ATOM 790 O O . SER A 1 101 ? -4.398 -2.539 5.166 1.00 96.94 101 SER A O 1
ATOM 792 N N . TYR A 1 102 ? -4.302 -0.777 3.772 1.00 97.25 102 TYR A N 1
ATOM 793 C CA . TYR A 1 102 ? -4.588 -1.524 2.552 1.00 97.25 102 TYR A CA 1
ATOM 794 C C . TYR A 1 102 ? -3.486 -1.291 1.529 1.00 97.25 102 TYR A C 1
ATOM 796 O O . TYR A 1 102 ? -3.092 -0.153 1.312 1.00 97.25 102 TYR A O 1
ATOM 804 N N . LEU A 1 103 ? -3.023 -2.359 0.891 1.00 97.06 103 LEU A N 1
ATOM 805 C CA . LEU A 1 103 ? -1.959 -2.302 -0.106 1.00 97.06 103 LEU A CA 1
ATOM 806 C C . LEU A 1 103 ? -2.459 -2.881 -1.426 1.00 97.06 103 LEU A C 1
ATOM 808 O O . LEU A 1 103 ? -2.989 -3.991 -1.436 1.00 97.06 103 LEU A O 1
ATOM 812 N N . GLY A 1 104 ? -2.292 -2.147 -2.525 1.00 96.69 104 GLY A N 1
ATOM 813 C CA . GLY A 1 104 ? -2.355 -2.698 -3.881 1.00 96.69 104 GLY A CA 1
ATOM 814 C C . GLY A 1 104 ? -0.956 -2.982 -4.427 1.00 96.69 104 GLY A C 1
ATOM 815 O O . GLY A 1 104 ? -0.066 -2.144 -4.316 1.00 96.69 104 GLY A O 1
ATOM 816 N N . THR A 1 105 ? -0.764 -4.165 -5.001 1.00 96.56 105 THR A N 1
ATOM 817 C CA . THR A 1 105 ? 0.540 -4.649 -5.474 1.00 96.56 105 THR A CA 1
ATOM 818 C C . THR A 1 105 ? 0.615 -4.680 -7.011 1.00 96.56 105 THR A C 1
ATOM 820 O O . THR A 1 105 ? -0.426 -4.703 -7.690 1.00 96.56 105 THR A O 1
ATOM 823 N N . PRO A 1 106 ? 1.827 -4.769 -7.599 1.00 95.31 106 PRO A N 1
ATOM 824 C CA . PRO A 1 106 ? 2.018 -4.817 -9.051 1.00 95.31 106 PRO A CA 1
ATOM 825 C C . PRO A 1 106 ? 1.413 -6.035 -9.755 1.00 95.31 106 PRO A C 1
ATOM 827 O O . PRO A 1 106 ? 1.108 -5.962 -10.942 1.00 95.31 106 PRO A O 1
ATOM 830 N N . ASN A 1 107 ? 1.169 -7.142 -9.044 1.00 95.12 107 ASN A N 1
ATOM 831 C CA . ASN A 1 107 ? 0.448 -8.297 -9.596 1.00 95.12 107 ASN A CA 1
ATOM 832 C C . ASN A 1 107 ? -1.074 -8.221 -9.384 1.00 95.12 107 ASN A C 1
ATOM 834 O O . ASN A 1 107 ? -1.743 -9.253 -9.400 1.00 95.12 107 ASN A O 1
ATOM 838 N N . ASN A 1 108 ? -1.627 -7.029 -9.139 1.00 95.12 108 ASN A N 1
ATOM 839 C CA . ASN A 1 108 ? -3.053 -6.805 -8.880 1.00 95.12 108 ASN A CA 1
ATOM 840 C C . ASN A 1 108 ? -3.613 -7.598 -7.686 1.00 95.12 108 ASN A C 1
ATOM 842 O O . ASN A 1 108 ? -4.814 -7.877 -7.625 1.00 95.12 108 ASN A O 1
ATOM 846 N N . THR A 1 109 ? -2.755 -7.950 -6.728 1.00 96.38 109 THR A N 1
ATOM 847 C CA . THR A 1 109 ? -3.180 -8.479 -5.433 1.00 96.38 109 THR A CA 1
ATOM 848 C C . THR A 1 109 ? -3.403 -7.315 -4.473 1.00 96.38 109 THR A C 1
ATOM 850 O O . THR A 1 109 ? -2.754 -6.275 -4.549 1.00 96.38 109 THR A O 1
ATOM 853 N N . TYR A 1 110 ? -4.369 -7.470 -3.579 1.00 97.06 110 TYR A N 1
ATOM 854 C CA . TYR A 1 110 ? -4.697 -6.474 -2.578 1.00 97.06 110 TYR A CA 1
ATOM 855 C C . TYR A 1 110 ? -4.616 -7.106 -1.202 1.00 97.06 110 TYR A C 1
ATOM 857 O O . TYR A 1 110 ? -5.250 -8.134 -0.936 1.00 97.06 110 TYR A O 1
ATOM 865 N N . LEU A 1 111 ? -3.842 -6.471 -0.333 1.00 97.69 111 LEU A N 1
ATOM 866 C CA . LEU A 1 111 ? -3.625 -6.890 1.038 1.00 97.69 111 LEU A CA 1
ATOM 867 C C . LEU A 1 111 ? -4.327 -5.937 1.998 1.00 97.69 111 LEU A C 1
ATOM 869 O O . LEU A 1 111 ? -4.486 -4.746 1.734 1.00 97.69 111 LEU A O 1
ATOM 873 N N . LYS A 1 112 ? -4.714 -6.474 3.147 1.00 97.44 112 LYS A N 1
ATOM 874 C CA . LYS A 1 112 ? -5.169 -5.717 4.305 1.00 97.44 112 LYS A CA 1
ATOM 875 C C . LYS A 1 112 ? -4.307 -6.084 5.495 1.00 97.44 112 LYS A C 1
ATOM 877 O O . LYS A 1 112 ? -4.191 -7.265 5.816 1.00 97.44 112 LYS A O 1
ATOM 882 N N . TYR A 1 113 ? -3.800 -5.076 6.187 1.00 97.44 113 TYR A N 1
ATOM 883 C CA . TYR A 1 113 ? -3.186 -5.210 7.495 1.00 97.44 113 TYR A CA 1
ATOM 884 C C . TYR A 1 113 ? -4.119 -4.668 8.581 1.00 97.44 113 TYR A C 1
ATOM 886 O O . TYR A 1 113 ? -4.600 -3.536 8.511 1.00 97.44 113 TYR A O 1
ATOM 894 N N . ASN A 1 114 ? -4.384 -5.493 9.593 1.00 95.50 114 ASN A N 1
ATOM 895 C CA . ASN A 1 114 ? -5.083 -5.107 10.810 1.00 95.50 114 ASN A CA 1
ATOM 896 C C . ASN A 1 114 ? -4.132 -5.275 12.010 1.00 95.50 114 ASN A C 1
ATOM 898 O O . ASN A 1 114 ? -3.931 -6.413 12.445 1.00 95.50 114 ASN A O 1
ATOM 902 N N . PRO A 1 115 ? -3.616 -4.180 12.606 1.00 92.00 115 PRO A N 1
ATOM 903 C CA . PRO A 1 115 ? -2.656 -4.249 13.712 1.00 92.00 115 PRO A CA 1
ATOM 904 C C . PRO A 1 115 ? -3.219 -4.877 14.996 1.00 92.00 115 PRO A C 1
ATOM 906 O O . PRO A 1 115 ? -2.472 -5.156 15.927 1.00 92.00 115 PRO A O 1
ATOM 909 N N . LYS A 1 116 ? -4.538 -5.093 15.072 1.00 89.38 116 LYS A N 1
ATOM 910 C CA . LYS A 1 116 ? -5.213 -5.725 16.213 1.00 89.38 116 LYS A CA 1
ATOM 911 C C . LYS A 1 116 ? -5.597 -7.184 15.977 1.00 89.38 116 LYS A C 1
ATOM 913 O O . LYS A 1 116 ? -6.162 -7.814 16.872 1.00 89.38 116 LYS A O 1
ATOM 918 N N . ALA A 1 117 ? -5.392 -7.706 14.771 1.00 89.94 117 ALA A N 1
ATOM 919 C CA . ALA A 1 117 ? -5.682 -9.103 14.482 1.00 89.94 117 ALA A CA 1
ATOM 920 C C . ALA A 1 117 ? -4.664 -10.025 15.174 1.00 89.94 117 ALA A C 1
ATOM 922 O O . ALA A 1 117 ? -3.535 -9.635 15.457 1.00 89.94 117 ALA A O 1
ATOM 923 N N . LYS A 1 118 ? -5.068 -11.270 15.452 1.00 83.56 118 LYS A N 1
ATOM 924 C CA . LYS A 1 118 ? -4.140 -12.302 15.937 1.00 83.56 118 LYS A CA 1
ATOM 925 C C . LYS A 1 118 ? -3.180 -12.706 14.807 1.00 83.56 118 LYS A C 1
ATOM 927 O O . LYS A 1 118 ? -3.587 -12.750 13.649 1.00 83.56 118 LYS A O 1
ATOM 932 N N . GLY A 1 119 ? -1.945 -13.069 15.151 1.00 87.00 119 GLY A N 1
ATOM 933 C CA . GLY A 1 119 ? -0.925 -13.467 14.173 1.00 87.00 119 GLY A CA 1
ATOM 934 C C . GLY A 1 119 ? -0.248 -12.264 13.510 1.00 87.00 119 GLY A C 1
ATOM 935 O O . GLY A 1 119 ? -0.070 -11.234 14.148 1.00 87.00 119 GLY A O 1
ATOM 936 N N . ASN A 1 120 ? 0.136 -12.394 12.237 1.00 88.25 120 ASN A N 1
ATOM 937 C CA . ASN A 1 120 ? 0.817 -11.327 11.488 1.00 88.25 120 ASN A CA 1
ATOM 938 C C . ASN A 1 120 ? -0.123 -10.193 11.025 1.00 88.25 120 ASN A C 1
ATOM 940 O O . ASN A 1 120 ? 0.341 -9.200 10.478 1.00 88.25 120 ASN A O 1
ATOM 944 N N . GLY A 1 121 ? -1.439 -10.344 11.208 1.00 92.94 121 GLY A N 1
ATOM 945 C CA . GLY A 1 121 ? -2.457 -9.340 10.891 1.00 92.94 121 GLY A CA 1
ATOM 946 C C . GLY A 1 121 ? -2.640 -9.006 9.407 1.00 92.94 121 GLY A C 1
ATOM 947 O O . GLY A 1 121 ? -3.509 -8.192 9.092 1.00 92.94 121 GLY A O 1
ATOM 948 N N . VAL A 1 122 ? -1.869 -9.621 8.505 1.00 96.75 122 VAL A N 1
ATOM 949 C CA . VAL A 1 122 ? -1.934 -9.406 7.054 1.00 96.75 122 VAL A CA 1
ATOM 950 C C . VAL A 1 122 ? -2.825 -10.466 6.411 1.00 96.75 122 VAL A C 1
ATOM 952 O O . VAL A 1 122 ? -2.705 -11.657 6.687 1.00 96.75 122 VAL A O 1
ATOM 955 N N . THR A 1 123 ? -3.722 -10.035 5.529 1.00 96.88 123 THR A N 1
ATOM 956 C CA . THR A 1 123 ? -4.655 -10.902 4.795 1.00 96.88 123 THR A CA 1
ATOM 957 C C . THR A 1 123 ? -4.745 -10.477 3.335 1.00 96.88 123 THR A C 1
ATOM 959 O O . THR A 1 123 ? -4.733 -9.283 3.042 1.00 96.88 123 THR A O 1
ATOM 962 N N . ILE A 1 124 ? -4.867 -11.438 2.417 1.00 96.81 124 ILE A N 1
ATOM 963 C CA . ILE A 1 124 ? -5.214 -11.160 1.018 1.00 96.81 124 ILE A CA 1
ATOM 964 C C . ILE A 1 124 ? -6.723 -10.916 0.954 1.00 96.81 124 ILE A C 1
ATOM 966 O O . ILE A 1 124 ? -7.505 -11.780 1.344 1.00 96.81 124 ILE A O 1
ATOM 970 N N . ILE A 1 125 ? -7.131 -9.745 0.467 1.00 96.06 125 ILE A N 1
ATOM 971 C CA . ILE A 1 125 ? -8.548 -9.363 0.329 1.00 96.06 125 ILE A CA 1
ATOM 972 C C . ILE A 1 125 ? -9.044 -9.420 -1.115 1.00 96.06 125 ILE A C 1
ATOM 974 O O . ILE A 1 125 ? -10.249 -9.471 -1.353 1.00 96.06 125 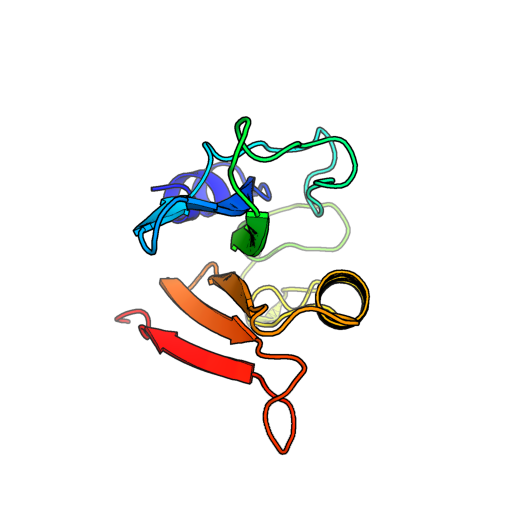ILE A O 1
ATOM 978 N N . ARG A 1 126 ? -8.125 -9.430 -2.083 1.00 95.19 126 ARG A N 1
ATOM 979 C CA . ARG A 1 126 ? -8.409 -9.711 -3.490 1.00 95.19 126 ARG A CA 1
ATOM 980 C C . ARG A 1 126 ? -7.140 -10.222 -4.148 1.00 95.19 126 ARG A C 1
ATOM 982 O O . ARG A 1 126 ? -6.095 -9.596 -4.027 1.00 95.19 126 ARG A O 1
ATOM 989 N N . GLN A 1 127 ? -7.240 -11.339 -4.851 1.00 92.56 127 GLN A N 1
ATOM 990 C CA . GLN A 1 127 ? -6.128 -11.886 -5.615 1.00 92.56 127 GLN A CA 1
ATOM 991 C C . GLN A 1 127 ? -6.179 -11.362 -7.051 1.00 92.56 127 GLN A C 1
ATOM 993 O O . GLN A 1 127 ? -7.265 -11.248 -7.628 1.00 92.56 127 GLN A O 1
ATOM 998 N N . GLY A 1 128 ? -5.018 -11.019 -7.606 1.00 81.44 128 GLY A N 1
ATOM 999 C CA . GLY A 1 128 ? -4.904 -10.724 -9.030 1.00 81.44 128 GLY A CA 1
ATOM 1000 C C . GLY A 1 128 ? -5.109 -11.993 -9.853 1.00 81.44 128 GLY A C 1
ATOM 1001 O O . GLY A 1 128 ? -4.671 -13.073 -9.452 1.00 81.44 128 GLY A O 1
ATOM 1002 N N . SER A 1 129 ? -5.795 -11.869 -10.984 1.00 71.38 129 SER A N 1
ATOM 1003 C CA . SER A 1 129 ? -5.861 -12.938 -11.980 1.00 71.38 129 SER A CA 1
ATOM 1004 C C . SER A 1 129 ? -4.544 -12.968 -12.759 1.00 71.38 129 SER A C 1
ATOM 1006 O O . SER A 1 129 ? -4.065 -11.903 -13.153 1.00 71.38 129 SER A O 1
ATOM 1008 N N . ASN A 1 130 ? -3.977 -14.163 -12.955 1.00 51.38 130 ASN A N 1
ATOM 1009 C CA . ASN A 1 130 ? -2.8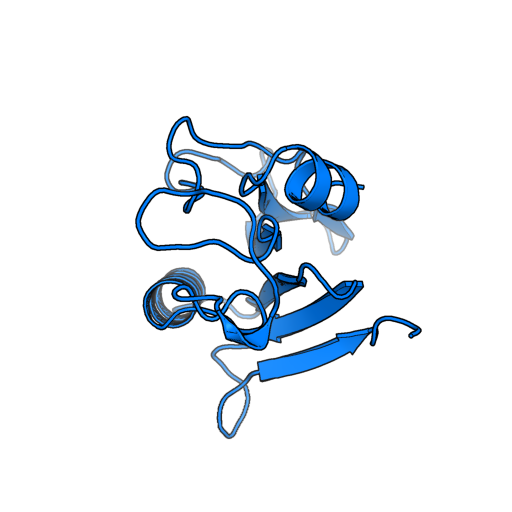61 -14.384 -13.884 1.00 51.38 130 ASN A CA 1
ATOM 1010 C C . ASN A 1 130 ? -3.305 -14.194 -15.336 1.00 51.38 130 ASN A C 1
ATOM 1012 O O . ASN A 1 130 ? -4.465 -14.562 -15.637 1.00 51.38 130 ASN A O 1
#

Organism: NCBI:txid1010802

Sequence (130 aa):
MCNGESINENKEYGGLICKKQGEYLPMNPISSNDNDSVDLRNIKCPEGSERVGDYHTHGFYSDDKGNKVTKENDVYDSLNFSSKDLTNSYMNGMGKKEYSSYLGTPNNTYLKYNPKAKGNGVTIIRQGSN

InterPro domains:
  IPR025479 Domain of unknown function DUF4329 [PF14220] (1-117)